Protein AF-A0A4P9ZP23-F1 (afdb_monomer_lite)

Structure (mmCIF, N/CA/C/O backbone):
data_AF-A0A4P9ZP23-F1
#
_entry.id   AF-A0A4P9ZP23-F1
#
loop_
_atom_site.group_PDB
_atom_site.id
_atom_site.type_symbol
_atom_site.label_atom_id
_atom_site.label_alt_id
_atom_site.label_comp_id
_atom_site.label_asym_id
_atom_site.label_entity_id
_atom_site.label_seq_id
_atom_site.pdbx_PDB_ins_code
_atom_site.Cartn_x
_atom_site.Cartn_y
_atom_site.Cartn_z
_atom_site.occupancy
_atom_site.B_iso_or_equiv
_atom_site.auth_seq_id
_atom_site.auth_comp_id
_atom_site.auth_asym_id
_atom_site.auth_atom_id
_atom_site.pdbx_PDB_model_num
ATOM 1 N N . MET A 1 1 ? -0.151 2.166 -35.317 1.00 49.06 1 MET A N 1
ATOM 2 C CA . MET A 1 1 ? 0.280 0.904 -34.679 1.00 49.06 1 MET A CA 1
ATOM 3 C C . MET A 1 1 ? 0.695 1.248 -33.259 1.00 49.06 1 MET A C 1
ATOM 5 O O . MET A 1 1 ? 1.544 2.114 -33.100 1.00 49.06 1 MET A O 1
ATOM 9 N N . SER A 1 2 ? 0.025 0.701 -32.246 1.00 57.31 2 SER A N 1
ATOM 10 C CA . SER A 1 2 ? 0.282 1.043 -30.839 1.00 57.31 2 SER A CA 1
ATOM 11 C C . SER A 1 2 ? 1.579 0.386 -30.358 1.00 57.31 2 SER A C 1
ATOM 13 O O . SER A 1 2 ? 1.797 -0.791 -30.635 1.00 57.31 2 SER A O 1
ATOM 15 N N . ASN A 1 3 ? 2.439 1.134 -29.662 1.00 66.81 3 ASN A N 1
ATOM 16 C CA . ASN A 1 3 ? 3.693 0.623 -29.105 1.00 66.81 3 ASN A CA 1
ATOM 17 C C . ASN A 1 3 ? 3.392 -0.350 -27.938 1.00 66.81 3 ASN A C 1
ATOM 19 O O . ASN A 1 3 ? 2.775 0.082 -26.962 1.00 66.81 3 ASN A O 1
ATOM 23 N N . PRO A 1 4 ? 3.796 -1.633 -28.000 1.00 62.31 4 PRO A N 1
ATOM 24 C CA . PRO A 1 4 ? 3.518 -2.612 -26.945 1.00 62.31 4 PRO A CA 1
ATOM 25 C C . PRO A 1 4 ? 4.116 -2.233 -25.581 1.00 62.31 4 PRO A C 1
ATOM 27 O O . PRO A 1 4 ? 3.495 -2.522 -24.562 1.00 62.31 4 PRO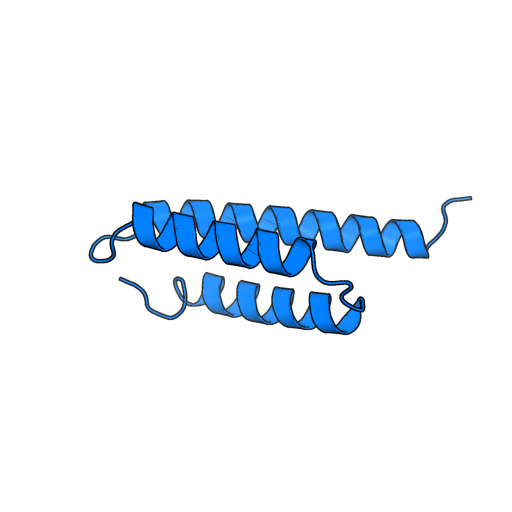 A O 1
ATOM 30 N N . ALA A 1 5 ? 5.244 -1.514 -25.547 1.00 63.56 5 ALA A N 1
ATOM 31 C CA . ALA A 1 5 ? 5.830 -1.016 -24.298 1.00 63.56 5 ALA A CA 1
ATOM 32 C C . ALA A 1 5 ? 4.918 0.013 -23.602 1.00 63.56 5 ALA A C 1
ATOM 34 O O . ALA A 1 5 ? 4.691 -0.058 -22.398 1.00 63.56 5 ALA A O 1
ATOM 35 N N . ALA A 1 6 ? 4.286 0.901 -24.378 1.00 62.47 6 ALA A N 1
ATOM 36 C CA . ALA A 1 6 ? 3.345 1.890 -23.848 1.00 62.47 6 ALA A CA 1
ATOM 37 C C . ALA A 1 6 ? 2.050 1.247 -23.311 1.00 62.47 6 ALA A C 1
ATOM 39 O O . ALA A 1 6 ? 1.419 1.778 -22.399 1.00 62.47 6 ALA A O 1
ATOM 40 N N . LEU A 1 7 ? 1.648 0.091 -23.857 1.00 65.12 7 LEU A N 1
AT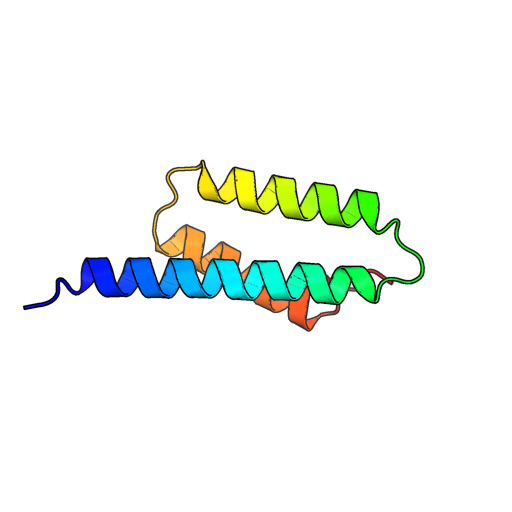OM 41 C CA . LEU A 1 7 ? 0.507 -0.680 -23.350 1.00 65.12 7 LEU A CA 1
ATOM 42 C C . LEU A 1 7 ? 0.839 -1.396 -22.028 1.00 65.12 7 LEU A C 1
ATOM 44 O O . LEU A 1 7 ? -0.021 -1.462 -21.147 1.00 65.12 7 LEU A O 1
ATOM 48 N N . GLY A 1 8 ? 2.074 -1.889 -21.875 1.00 70.25 8 GLY A N 1
ATOM 49 C CA . GLY A 1 8 ? 2.582 -2.468 -20.625 1.00 70.25 8 GLY A CA 1
ATOM 50 C C . GLY A 1 8 ? 2.621 -1.445 -19.489 1.00 70.25 8 GLY A C 1
ATOM 51 O O . GLY A 1 8 ? 2.012 -1.659 -18.438 1.00 70.25 8 GLY A O 1
ATOM 52 N N . GLU A 1 9 ? 3.207 -0.274 -19.746 1.00 68.19 9 GLU A N 1
ATOM 53 C CA . GLU A 1 9 ? 3.263 0.831 -18.780 1.00 68.19 9 GLU A CA 1
ATOM 54 C C . GLU A 1 9 ? 1.869 1.326 -18.365 1.00 68.19 9 GLU A C 1
ATOM 56 O O . GLU A 1 9 ? 1.604 1.527 -17.176 1.00 68.19 9 GLU A O 1
ATOM 61 N N . LEU A 1 10 ? 0.940 1.473 -19.319 1.00 74.06 10 LEU A N 1
ATOM 62 C CA . LEU A 1 10 ? -0.435 1.889 -19.028 1.00 74.06 10 LEU A CA 1
ATOM 63 C C . LEU A 1 10 ? -1.158 0.867 -18.139 1.00 74.06 10 LEU A C 1
ATOM 65 O O . LEU A 1 10 ? -1.838 1.244 -17.181 1.00 74.06 10 LEU A O 1
ATOM 69 N N . SER A 1 11 ? -0.991 -0.425 -18.430 1.00 81.00 11 SER A N 1
ATOM 70 C CA . SER A 1 11 ? -1.550 -1.520 -17.629 1.00 81.00 11 SER A CA 1
ATOM 71 C C . SER A 1 11 ? -1.023 -1.486 -16.191 1.00 81.00 11 SER A C 1
ATOM 73 O O . SER A 1 11 ? -1.797 -1.572 -15.231 1.00 81.00 11 SER A O 1
ATOM 75 N N . LEU A 1 12 ? 0.282 -1.269 -16.024 1.00 80.56 12 LEU A N 1
ATOM 76 C CA . LEU A 1 12 ? 0.925 -1.174 -14.717 1.00 80.56 12 LEU A CA 1
ATOM 77 C C . LEU A 1 12 ? 0.420 0.033 -13.920 1.00 80.56 12 LEU A C 1
ATOM 79 O O . LEU A 1 12 ? 0.071 -0.094 -12.747 1.00 80.56 12 LEU A O 1
ATOM 83 N N . HIS A 1 13 ? 0.288 1.187 -14.573 1.00 82.81 13 HIS A N 1
ATOM 84 C CA . HIS A 1 13 ? -0.222 2.404 -13.948 1.00 82.81 13 HIS A CA 1
ATOM 85 C C . HIS A 1 13 ? -1.672 2.236 -13.468 1.00 82.81 13 HIS A C 1
ATOM 87 O O . HIS A 1 13 ? -2.016 2.600 -12.339 1.00 82.81 13 HIS A O 1
ATOM 93 N N . ILE A 1 14 ? -2.524 1.613 -14.290 1.00 87.50 14 ILE A N 1
ATOM 94 C CA . ILE A 1 14 ? -3.911 1.300 -13.929 1.00 87.50 14 ILE A CA 1
ATOM 95 C C . ILE A 1 14 ? -3.953 0.367 -12.714 1.00 87.50 14 ILE A C 1
ATOM 97 O O . ILE A 1 14 ? -4.743 0.609 -11.795 1.00 87.50 14 ILE A O 1
ATOM 101 N N . ARG A 1 15 ? -3.108 -0.670 -12.673 1.00 89.25 15 ARG A N 1
ATOM 102 C CA . ARG A 1 15 ? -3.024 -1.592 -11.528 1.00 89.25 15 ARG A CA 1
ATOM 103 C C . ARG A 1 15 ? -2.607 -0.875 -10.247 1.00 89.25 15 ARG A C 1
ATOM 105 O O . ARG A 1 15 ? -3.269 -1.055 -9.226 1.00 89.25 15 ARG A O 1
ATOM 112 N N . THR A 1 16 ? -1.605 0.001 -10.306 1.00 89.62 16 THR A N 1
ATOM 113 C CA . THR A 1 16 ? -1.174 0.824 -9.163 1.00 89.62 16 THR A CA 1
ATOM 114 C C . THR A 1 16 ? -2.322 1.669 -8.608 1.00 89.62 16 THR A C 1
ATOM 116 O O . THR A 1 16 ? -2.556 1.688 -7.399 1.00 89.62 16 THR A O 1
ATOM 119 N N . LEU A 1 17 ? -3.098 2.324 -9.479 1.00 90.88 17 LEU A N 1
ATOM 120 C CA . LEU A 1 17 ? -4.246 3.138 -9.065 1.00 90.88 17 LEU A CA 1
ATOM 121 C C . LEU A 1 17 ? -5.371 2.300 -8.439 1.00 90.88 17 LEU A C 1
ATOM 123 O O . LEU A 1 17 ? -5.994 2.730 -7.462 1.00 90.88 17 LEU A O 1
ATOM 127 N N . HIS A 1 18 ? -5.638 1.108 -8.979 1.00 93.62 18 HIS A N 1
ATOM 128 C CA . HIS A 1 18 ? -6.620 0.183 -8.409 1.00 93.62 18 HIS A CA 1
ATOM 129 C C . HIS A 1 18 ? -6.188 -0.314 -7.033 1.00 93.62 18 HIS A C 1
ATOM 131 O O . HIS A 1 18 ? -6.999 -0.308 -6.104 1.00 93.62 18 HIS A O 1
ATOM 137 N N . LEU A 1 19 ? -4.913 -0.671 -6.884 1.00 94.44 19 LEU A N 1
ATOM 138 C CA . LEU A 1 19 ? -4.356 -1.105 -5.614 1.00 94.44 19 LEU A CA 1
ATOM 139 C C . LEU A 1 19 ? -4.443 0.011 -4.569 1.00 94.44 19 LEU A C 1
ATOM 141 O O . LEU A 1 19 ? -4.995 -0.206 -3.492 1.00 94.44 19 LEU A O 1
ATOM 145 N N . TYR A 1 20 ? -4.020 1.231 -4.915 1.00 94.75 20 TYR A N 1
ATOM 146 C CA . TYR A 1 20 ? -4.133 2.394 -4.032 1.00 94.75 20 TYR A CA 1
ATOM 147 C C . TYR A 1 20 ? -5.581 2.628 -3.579 1.00 94.75 20 TYR A C 1
ATOM 149 O O . TYR A 1 20 ? -5.858 2.751 -2.385 1.00 94.75 20 TYR A O 1
ATOM 157 N N . ARG A 1 21 ? -6.545 2.601 -4.513 1.00 95.69 21 ARG A N 1
ATOM 158 C CA . ARG A 1 21 ? -7.980 2.686 -4.185 1.00 95.69 21 ARG A CA 1
ATOM 159 C C . ARG A 1 21 ? -8.442 1.563 -3.254 1.00 95.69 21 ARG A C 1
ATOM 161 O O . ARG A 1 21 ? -9.275 1.818 -2.384 1.00 95.69 21 ARG A O 1
ATOM 168 N N . GLY A 1 22 ? -7.923 0.350 -3.427 1.00 95.56 22 GLY A N 1
ATOM 169 C CA . GLY A 1 22 ? -8.178 -0.789 -2.548 1.00 95.56 22 GLY A CA 1
ATOM 170 C C . GLY A 1 22 ? -7.742 -0.516 -1.109 1.00 95.56 22 GLY A C 1
ATOM 171 O O . GLY A 1 22 ? -8.554 -0.634 -0.192 1.00 95.56 22 GLY A O 1
ATOM 172 N N . TYR A 1 23 ? -6.513 -0.032 -0.919 1.00 96.06 23 TYR A N 1
ATOM 173 C CA . TYR A 1 23 ? -6.006 0.371 0.397 1.00 96.06 23 TYR A CA 1
ATOM 174 C C . TYR A 1 23 ? -6.867 1.462 1.040 1.00 96.06 23 TYR A C 1
ATOM 176 O O . TYR A 1 23 ? -7.251 1.335 2.200 1.00 96.06 23 TYR A O 1
AT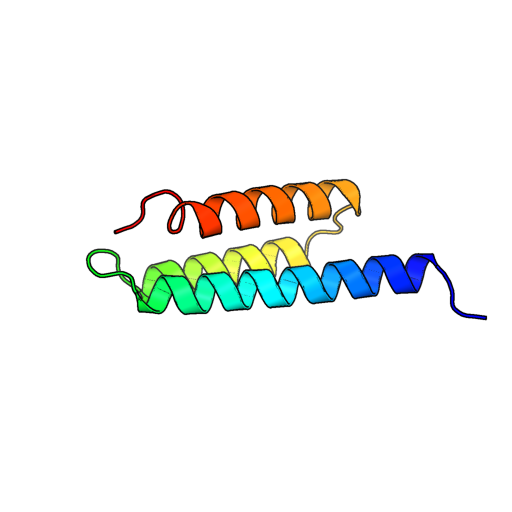OM 184 N N . LEU A 1 24 ? -7.245 2.504 0.288 1.00 95.19 24 LEU A N 1
ATOM 185 C CA . LEU A 1 24 ? -8.113 3.570 0.804 1.00 95.19 24 LEU A CA 1
ATOM 186 C C . LEU A 1 24 ? -9.468 3.045 1.294 1.00 95.19 24 LEU A C 1
ATOM 188 O O . LEU A 1 24 ? -10.028 3.576 2.253 1.00 95.19 24 LEU A O 1
ATOM 192 N N . ARG A 1 25 ? -10.019 2.016 0.642 1.00 95.38 25 ARG A N 1
ATOM 193 C CA . ARG A 1 25 ? -11.264 1.370 1.079 1.00 95.38 25 ARG A CA 1
ATOM 194 C C . ARG A 1 25 ? -11.048 0.523 2.329 1.00 95.38 25 ARG A C 1
ATOM 196 O O . ARG A 1 25 ? -11.859 0.628 3.243 1.00 95.38 25 ARG A O 1
ATOM 203 N N . ALA A 1 26 ? -9.966 -0.252 2.389 1.00 94.12 26 ALA A N 1
ATOM 204 C CA . ALA A 1 26 ? -9.630 -1.069 3.554 1.00 94.12 26 ALA A CA 1
ATOM 205 C C . ALA A 1 26 ? -9.389 -0.211 4.808 1.00 94.12 26 ALA A C 1
ATOM 207 O O . ALA A 1 26 ? -9.928 -0.511 5.867 1.00 94.12 26 ALA A O 1
ATOM 208 N N . ILE A 1 27 ? -8.691 0.923 4.675 1.00 94.69 27 ILE A N 1
ATOM 209 C CA . ILE A 1 27 ? -8.437 1.858 5.786 1.00 94.69 27 ILE A CA 1
ATOM 210 C C . ILE A 1 27 ? -9.738 2.361 6.425 1.00 94.69 27 ILE A C 1
ATOM 212 O O . ILE A 1 27 ? -9.812 2.517 7.642 1.00 94.69 27 ILE A O 1
ATOM 216 N N . LYS A 1 28 ? -10.792 2.587 5.630 1.00 92.81 28 LYS A N 1
ATOM 217 C CA . LYS A 1 28 ? -12.100 3.016 6.157 1.00 92.81 28 LYS A CA 1
ATOM 218 C C . LYS A 1 28 ? -12.752 1.966 7.060 1.00 92.81 28 LYS A C 1
ATOM 220 O O . LYS A 1 28 ? -13.590 2.335 7.876 1.00 92.81 28 LYS A O 1
ATOM 225 N N . GLN A 1 29 ? -12.384 0.695 6.905 1.00 91.69 29 GLN A N 1
ATOM 226 C CA . GLN A 1 29 ? -12.920 -0.424 7.681 1.00 91.69 29 GLN A CA 1
ATOM 227 C C . GLN A 1 29 ? -12.129 -0.701 8.968 1.00 91.69 29 GLN A C 1
ATOM 229 O O . GLN A 1 29 ? -12.604 -1.470 9.801 1.00 91.69 29 GLN A O 1
ATOM 234 N N . LEU A 1 30 ? -10.961 -0.071 9.158 1.00 91.81 30 LEU A N 1
ATOM 235 C CA . LEU A 1 30 ? -10.147 -0.237 10.365 1.00 91.81 30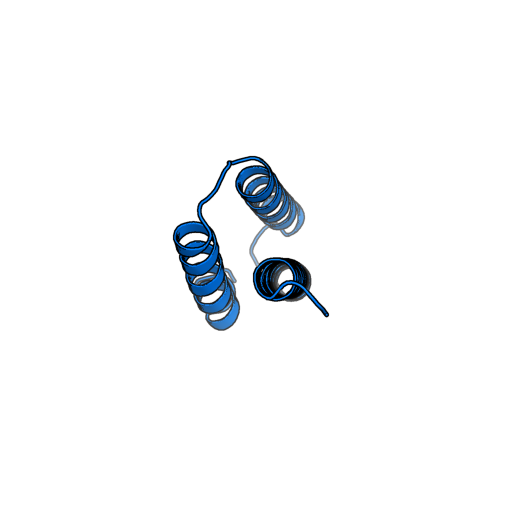 LEU A CA 1
ATOM 236 C C . LEU A 1 30 ? -10.895 0.258 11.605 1.00 91.81 30 LEU A C 1
ATOM 238 O O . LEU A 1 30 ? -11.520 1.332 11.593 1.00 91.81 30 LEU A O 1
ATOM 242 N N . LYS A 1 31 ? -10.817 -0.524 12.681 1.00 90.56 31 LYS A N 1
ATOM 243 C CA . LYS A 1 31 ? -11.509 -0.257 13.945 1.00 90.56 31 LYS A CA 1
ATOM 244 C C . LYS A 1 31 ? -10.559 0.175 15.050 1.00 90.56 31 LYS A C 1
ATOM 246 O O . LYS A 1 31 ? -10.932 1.055 15.820 1.00 90.56 31 LYS A O 1
ATOM 251 N N . TYR A 1 32 ? -9.374 -0.423 15.125 1.00 90.38 32 TYR A N 1
ATOM 252 C CA . TYR A 1 32 ? -8.465 -0.226 16.258 1.00 90.38 32 TYR A CA 1
ATOM 253 C C . TYR A 1 32 ? -7.251 0.630 15.898 1.00 90.38 32 TYR A C 1
ATOM 255 O O . TYR A 1 32 ? -6.724 1.351 16.742 1.00 90.38 32 TYR A O 1
ATOM 263 N N . SER A 1 33 ? -6.832 0.588 14.637 1.00 91.75 33 SER A N 1
ATOM 264 C CA . SER A 1 33 ? -5.722 1.392 14.124 1.00 91.75 33 SER A CA 1
ATOM 265 C C . SER A 1 33 ? -6.137 2.840 13.809 1.00 91.75 33 SER A C 1
ATOM 267 O O . SER A 1 33 ? -7.230 3.086 13.290 1.00 91.75 33 SER A O 1
ATOM 269 N N . ASP A 1 34 ? -5.244 3.813 14.041 1.00 92.75 34 ASP A N 1
ATOM 270 C CA . ASP A 1 34 ? -5.465 5.211 13.636 1.00 92.75 34 ASP A CA 1
ATOM 271 C C . ASP A 1 34 ? -5.503 5.329 12.103 1.00 92.75 34 ASP A C 1
ATOM 273 O O . ASP A 1 34 ? -4.485 5.250 11.408 1.00 92.75 34 ASP A O 1
ATOM 277 N N . ARG A 1 35 ? -6.704 5.565 11.571 1.00 94.69 35 ARG A N 1
ATOM 278 C CA . ARG A 1 35 ? -6.960 5.661 10.130 1.00 94.69 35 ARG A CA 1
ATOM 279 C C . ARG A 1 35 ? -6.166 6.776 9.459 1.00 94.69 35 ARG A C 1
ATOM 281 O O . ARG A 1 35 ? -5.731 6.591 8.325 1.00 94.69 35 ARG A O 1
ATOM 288 N N . ASN A 1 36 ? -5.978 7.916 10.124 1.00 94.62 36 ASN A N 1
ATOM 289 C CA . ASN A 1 36 ? -5.266 9.058 9.551 1.00 94.62 36 ASN A CA 1
ATOM 290 C C . ASN A 1 36 ? -3.775 8.754 9.438 1.00 94.62 36 ASN A C 1
ATOM 292 O O . ASN A 1 36 ? -3.159 9.040 8.406 1.00 94.62 36 ASN A O 1
ATOM 296 N N . TYR A 1 37 ? -3.216 8.117 10.469 1.00 94.75 37 TYR A N 1
ATOM 297 C CA . TYR A 1 37 ? -1.839 7.647 10.445 1.00 94.75 37 TYR A CA 1
ATOM 298 C C . TYR A 1 37 ? -1.624 6.612 9.335 1.00 94.75 37 TYR A C 1
ATOM 300 O O . TYR A 1 37 ? -0.766 6.808 8.472 1.00 94.75 37 TYR A O 1
ATOM 308 N N . VAL A 1 38 ? -2.445 5.554 9.289 1.00 94.25 38 VAL A N 1
ATOM 309 C CA . VAL A 1 38 ? -2.328 4.492 8.272 1.00 94.25 38 VAL A CA 1
ATOM 310 C C . VAL A 1 38 ? -2.486 5.069 6.863 1.00 94.25 38 VAL A C 1
ATOM 312 O O . VAL A 1 38 ? -1.687 4.768 5.977 1.00 94.25 38 VAL A O 1
ATOM 315 N N . HIS A 1 39 ? -3.458 5.960 6.656 1.00 95.38 39 HIS A N 1
ATOM 316 C CA . HIS A 1 39 ? -3.644 6.660 5.387 1.00 95.38 39 HIS A CA 1
ATOM 317 C C . HIS A 1 39 ? -2.407 7.462 4.968 1.00 95.38 39 HIS A C 1
ATOM 319 O O . HIS A 1 39 ? -1.969 7.359 3.822 1.00 95.38 39 HIS A O 1
ATOM 325 N N . SER A 1 40 ? -1.817 8.225 5.892 1.00 96.56 40 SER A N 1
ATOM 326 C CA . SER A 1 40 ? -0.599 8.997 5.630 1.00 96.56 40 SER A CA 1
ATOM 327 C C . SER A 1 40 ? 0.566 8.091 5.223 1.00 96.56 40 SER A C 1
ATOM 329 O O . SER A 1 40 ? 1.240 8.367 4.231 1.00 96.56 40 SER A O 1
ATOM 331 N N . ARG A 1 41 ? 0.758 6.962 5.920 1.00 94.81 41 ARG A N 1
ATOM 332 C CA . ARG A 1 41 ? 1.817 5.989 5.607 1.00 94.81 41 ARG A CA 1
ATOM 333 C C . ARG A 1 41 ? 1.627 5.342 4.239 1.00 94.81 41 ARG A C 1
ATOM 335 O O . ARG A 1 41 ? 2.581 5.275 3.471 1.00 94.81 41 ARG A O 1
ATOM 342 N N . VAL A 1 42 ? 0.402 4.938 3.900 1.00 93.81 42 VAL A N 1
ATOM 343 C CA . VAL A 1 42 ? 0.091 4.391 2.570 1.00 93.81 42 VAL A CA 1
ATOM 344 C C . VAL A 1 42 ? 0.351 5.433 1.483 1.00 93.81 42 VAL A C 1
ATOM 346 O O . VAL A 1 42 ? 1.001 5.128 0.487 1.00 93.81 42 VAL A O 1
ATOM 349 N N . LYS A 1 43 ? -0.088 6.682 1.675 1.00 94.50 43 LYS A N 1
ATOM 350 C CA . LYS A 1 43 ? 0.175 7.767 0.721 1.00 94.50 43 LYS A CA 1
ATOM 351 C C . LYS A 1 43 ? 1.677 7.992 0.515 1.00 94.50 43 LYS A C 1
ATOM 353 O O . LYS A 1 43 ? 2.111 8.087 -0.630 1.00 94.50 43 LYS A O 1
ATOM 358 N N . GLN A 1 44 ? 2.453 8.062 1.598 1.00 94.06 44 GLN A N 1
ATOM 359 C CA . GLN A 1 44 ? 3.909 8.234 1.541 1.00 94.06 44 GLN A CA 1
ATOM 360 C C . GLN A 1 44 ? 4.578 7.107 0.752 1.00 94.06 44 GLN A C 1
ATOM 362 O O . GLN A 1 44 ? 5.439 7.378 -0.078 1.00 94.06 44 GLN A O 1
ATOM 367 N N . GLU A 1 45 ? 4.153 5.862 0.962 1.00 91.50 45 GLU A N 1
ATOM 368 C CA . GLU A 1 45 ? 4.758 4.711 0.293 1.00 91.50 45 GLU A CA 1
ATOM 369 C C . GLU A 1 45 ? 4.471 4.695 -1.214 1.00 91.50 45 GLU A C 1
ATOM 371 O O . GLU A 1 45 ? 5.387 4.517 -2.014 1.00 91.50 45 GLU A O 1
ATOM 376 N N . PHE A 1 46 ? 3.233 4.981 -1.629 1.00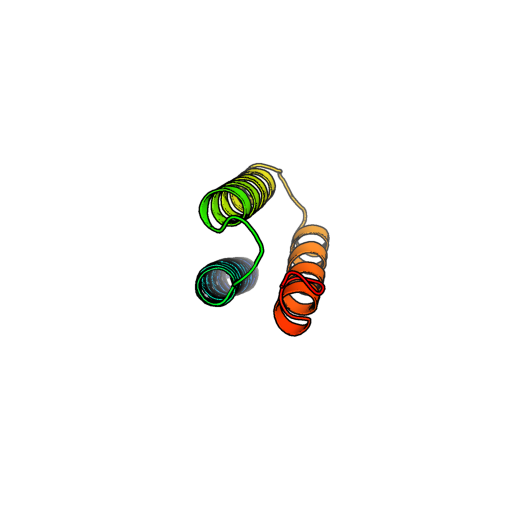 90.88 46 PHE A N 1
ATOM 377 C CA . PHE A 1 46 ? 2.899 5.097 -3.054 1.00 90.88 46 PHE A CA 1
ATOM 378 C C . PHE A 1 46 ? 3.607 6.284 -3.725 1.00 90.88 46 PHE A C 1
ATOM 380 O O . PHE A 1 46 ? 4.030 6.172 -4.874 1.00 90.88 46 PHE A O 1
ATOM 387 N N . GLN A 1 47 ? 3.777 7.408 -3.020 1.00 89.94 47 GLN A N 1
ATOM 388 C CA . GLN A 1 47 ? 4.560 8.542 -3.522 1.00 89.94 47 GLN A CA 1
ATOM 389 C C . GLN A 1 47 ? 6.041 8.183 -3.675 1.00 89.94 47 GLN A C 1
ATOM 391 O O . GLN A 1 47 ? 6.627 8.486 -4.710 1.00 89.94 47 GLN A O 1
ATOM 396 N N . ARG A 1 48 ? 6.626 7.502 -2.683 1.00 87.38 48 ARG A N 1
ATOM 397 C CA . ARG A 1 48 ? 8.013 7.024 -2.719 1.00 87.38 48 ARG A CA 1
ATOM 398 C C . ARG A 1 48 ? 8.239 6.092 -3.909 1.00 87.38 48 ARG A C 1
ATOM 400 O O . ARG A 1 48 ? 9.181 6.293 -4.664 1.00 87.38 48 ARG A O 1
ATOM 407 N N . LEU A 1 49 ? 7.353 5.116 -4.107 1.00 82.38 49 LEU A N 1
ATOM 408 C CA . LEU A 1 49 ? 7.438 4.169 -5.222 1.00 82.38 49 LEU A CA 1
ATOM 409 C C . LEU A 1 49 ? 7.249 4.843 -6.588 1.00 82.38 49 LEU A C 1
ATOM 411 O O . LEU A 1 49 ? 7.901 4.450 -7.546 1.00 82.38 49 LEU A O 1
ATOM 415 N N . GLY A 1 50 ? 6.412 5.880 -6.683 1.00 78.06 50 GLY A N 1
ATOM 416 C CA . GLY A 1 50 ? 6.242 6.653 -7.918 1.00 78.06 50 GLY A CA 1
ATOM 417 C C . GLY A 1 50 ? 7.414 7.583 -8.262 1.00 78.06 50 GLY A C 1
ATOM 418 O O . GLY A 1 50 ? 7.491 8.057 -9.390 1.00 78.06 50 GLY A O 1
ATOM 419 N N . GLN A 1 51 ? 8.304 7.867 -7.306 1.00 78.75 51 GLN A N 1
ATOM 420 C CA . GLN A 1 51 ? 9.473 8.739 -7.491 1.00 78.75 51 GLN A CA 1
ATOM 421 C C . GLN A 1 51 ? 10.767 7.971 -7.766 1.00 78.75 51 GLN A C 1
ATOM 423 O O . GLN A 1 51 ? 11.714 8.545 -8.299 1.00 78.75 51 GLN A O 1
ATOM 428 N N . ILE A 1 52 ? 10.836 6.695 -7.383 1.00 70.75 52 ILE A N 1
ATOM 429 C CA . ILE A 1 52 ? 12.019 5.869 -7.613 1.00 70.75 52 ILE A CA 1
ATOM 430 C C . ILE A 1 52 ? 11.972 5.371 -9.061 1.00 70.75 52 ILE A C 1
ATOM 432 O O . ILE A 1 52 ? 10.970 4.757 -9.440 1.00 70.75 52 ILE A O 1
ATOM 436 N N . PRO A 1 53 ? 13.031 5.585 -9.870 1.00 63.84 53 PRO A N 1
ATOM 437 C CA . PRO A 1 53 ? 13.192 4.898 -11.144 1.00 63.84 53 PRO A CA 1
ATOM 438 C C . PRO A 1 53 ? 13.248 3.403 -10.847 1.00 63.84 53 PRO A C 1
ATOM 440 O O . PRO A 1 53 ? 14.254 2.878 -10.376 1.00 63.84 53 PRO A O 1
ATOM 443 N N . THR A 1 54 ? 12.110 2.751 -11.015 1.00 67.31 54 THR A N 1
ATOM 444 C CA . THR A 1 54 ? 11.919 1.356 -10.654 1.00 67.31 54 THR A CA 1
ATOM 445 C C . THR A 1 54 ? 11.779 0.609 -11.964 1.00 67.31 54 THR A C 1
ATOM 447 O O . THR A 1 54 ? 10.921 0.965 -12.772 1.00 67.31 54 THR A O 1
ATOM 450 N N . ASP A 1 55 ? 12.633 -0.384 -12.203 1.00 77.25 55 ASP A N 1
ATOM 451 C CA . ASP A 1 55 ? 12.419 -1.283 -13.332 1.00 77.25 55 ASP A CA 1
ATOM 452 C C . ASP A 1 55 ? 11.038 -1.959 -13.223 1.00 77.25 55 ASP A C 1
ATOM 454 O O . ASP A 1 55 ? 10.465 -2.102 -12.135 1.00 77.25 55 ASP A O 1
ATOM 458 N N . GLU A 1 56 ? 10.472 -2.327 -14.373 1.00 72.94 56 GLU A N 1
ATOM 459 C CA . GLU A 1 56 ? 9.116 -2.881 -14.466 1.00 72.94 56 GLU A CA 1
ATOM 460 C C . GLU A 1 56 ? 8.937 -4.121 -13.569 1.00 72.94 56 GLU A C 1
ATOM 462 O O . GLU A 1 56 ? 7.893 -4.292 -12.932 1.00 72.94 56 GLU A O 1
ATOM 467 N N . ASP A 1 57 ? 9.989 -4.933 -13.429 1.00 78.94 57 ASP A N 1
ATOM 468 C CA . ASP A 1 57 ? 10.007 -6.133 -12.592 1.00 78.94 57 ASP A CA 1
ATOM 469 C C . ASP A 1 57 ? 9.891 -5.812 -11.097 1.00 78.94 57 ASP A C 1
ATOM 471 O O . ASP A 1 57 ? 9.146 -6.468 -10.359 1.00 78.94 57 ASP A O 1
ATOM 475 N N . THR A 1 58 ? 10.607 -4.796 -10.627 1.00 81.88 58 THR A N 1
ATOM 476 C CA . THR A 1 58 ? 10.608 -4.368 -9.227 1.00 81.88 58 THR A CA 1
ATOM 477 C C . THR A 1 58 ? 9.284 -3.706 -8.865 1.00 81.88 58 THR A C 1
ATOM 479 O O . THR A 1 58 ? 8.707 -4.016 -7.817 1.00 81.88 58 THR A O 1
ATOM 482 N N . LEU A 1 59 ? 8.724 -2.882 -9.757 1.00 81.75 59 LEU A N 1
ATOM 483 C CA . LEU A 1 59 ? 7.384 -2.327 -9.564 1.00 81.75 59 LEU A CA 1
ATOM 484 C C . LEU A 1 59 ? 6.331 -3.447 -9.565 1.00 81.75 59 LEU A C 1
ATOM 486 O O . LEU A 1 59 ? 5.453 -3.475 -8.702 1.00 81.75 59 LEU A O 1
ATOM 490 N N . GLY A 1 60 ? 6.469 -4.433 -10.454 1.00 84.56 60 GLY A N 1
ATOM 491 C CA . GLY A 1 60 ? 5.632 -5.630 -10.478 1.00 84.56 60 GLY A CA 1
ATOM 492 C C . GLY A 1 60 ? 5.673 -6.435 -9.172 1.00 84.56 60 GLY A C 1
ATOM 493 O O . GLY A 1 60 ? 4.626 -6.896 -8.707 1.00 84.56 60 GLY A O 1
ATOM 494 N N . LYS A 1 61 ? 6.848 -6.582 -8.541 1.00 87.75 61 LYS A N 1
ATOM 495 C CA . LYS A 1 61 ? 6.994 -7.226 -7.220 1.00 87.75 61 LYS A CA 1
ATOM 496 C C . LYS A 1 61 ? 6.285 -6.435 -6.123 1.00 87.75 61 LYS A C 1
ATOM 498 O O . LYS A 1 61 ? 5.487 -7.016 -5.391 1.00 87.75 61 LYS A O 1
ATOM 503 N N . HIS A 1 62 ? 6.497 -5.119 -6.059 1.00 87.88 62 HIS A N 1
ATOM 504 C CA . HIS A 1 62 ? 5.818 -4.258 -5.087 1.00 87.88 62 HIS A CA 1
ATOM 505 C C . HIS A 1 62 ? 4.294 -4.302 -5.228 1.00 87.88 62 HIS A C 1
ATOM 507 O O . HIS A 1 62 ? 3.586 -4.357 -4.222 1.00 87.88 62 HIS A O 1
ATOM 513 N N . LEU A 1 63 ? 3.782 -4.342 -6.461 1.00 89.31 63 LEU A N 1
ATOM 514 C CA . LEU A 1 63 ? 2.350 -4.502 -6.704 1.00 89.31 63 LEU A CA 1
ATOM 515 C C . LEU A 1 63 ? 1.830 -5.851 -6.204 1.00 89.31 63 LEU A C 1
ATOM 517 O O . LEU A 1 63 ? 0.820 -5.871 -5.507 1.00 89.31 63 LEU A O 1
ATOM 521 N N . LYS A 1 64 ? 2.527 -6.960 -6.486 1.00 91.25 64 LYS A N 1
ATOM 522 C CA . LYS A 1 64 ? 2.144 -8.293 -5.979 1.00 91.25 64 LYS A CA 1
ATOM 523 C C . LYS A 1 64 ? 2.144 -8.351 -4.450 1.00 91.25 64 LYS A C 1
ATOM 525 O O . LYS A 1 64 ? 1.225 -8.909 -3.851 1.00 91.25 64 LYS A O 1
ATOM 530 N N . ASP A 1 65 ? 3.150 -7.764 -3.809 1.00 91.06 65 ASP A N 1
ATOM 531 C CA . ASP A 1 65 ? 3.219 -7.704 -2.348 1.00 91.06 65 ASP A CA 1
ATOM 532 C C . ASP A 1 65 ? 2.093 -6.856 -1.755 1.00 91.06 65 ASP A C 1
ATOM 534 O O . ASP A 1 65 ? 1.467 -7.262 -0.772 1.00 91.06 65 ASP A O 1
ATOM 538 N N . GLY A 1 66 ? 1.785 -5.716 -2.373 1.00 92.25 66 GLY A N 1
ATOM 539 C CA . GLY A 1 66 ? 0.672 -4.877 -1.950 1.00 92.25 66 GLY A CA 1
ATOM 540 C C . GLY A 1 66 ? -0.692 -5.544 -2.162 1.00 92.25 66 GLY A C 1
ATOM 541 O O . GLY A 1 66 ? -1.554 -5.466 -1.289 1.00 92.25 66 GLY A O 1
ATOM 542 N N . GLU A 1 67 ? -0.890 -6.258 -3.274 1.00 93.81 67 GLU A N 1
ATOM 543 C CA . GLU A 1 67 ? -2.091 -7.070 -3.528 1.00 93.81 67 GLU A CA 1
ATOM 544 C C . GLU A 1 67 ? -2.268 -8.136 -2.434 1.00 93.81 67 GLU A C 1
ATOM 546 O O . GLU A 1 67 ? -3.360 -8.285 -1.881 1.00 93.81 67 GLU A O 1
ATOM 551 N N . ARG A 1 68 ? -1.180 -8.820 -2.050 1.00 93.56 68 ARG A N 1
ATOM 552 C CA . ARG A 1 68 ? -1.178 -9.810 -0.963 1.00 93.56 68 ARG A CA 1
ATOM 553 C C . ARG A 1 68 ? -1.503 -9.188 0.397 1.00 93.56 68 ARG A C 1
ATOM 555 O O . ARG A 1 68 ? -2.292 -9.755 1.150 1.00 93.56 68 ARG A O 1
ATOM 562 N N . LEU A 1 69 ? -0.919 -8.036 0.727 1.00 92.56 69 LEU A N 1
ATOM 563 C CA . LEU A 1 69 ? -1.224 -7.320 1.970 1.00 92.56 69 LEU A CA 1
ATOM 564 C C . LEU A 1 69 ? -2.693 -6.903 2.025 1.00 92.56 69 LEU A C 1
ATOM 566 O O . LEU A 1 69 ? -3.348 -7.116 3.044 1.00 92.56 69 LEU A O 1
ATOM 570 N N . LEU A 1 70 ? -3.216 -6.345 0.932 1.00 92.62 70 LEU A N 1
ATOM 571 C CA . LEU A 1 70 ? -4.610 -5.927 0.840 1.00 92.62 70 LEU A CA 1
ATOM 572 C C . LEU A 1 70 ? -5.571 -7.113 0.992 1.00 92.62 70 LEU A C 1
ATOM 574 O O . LEU A 1 70 ? -6.540 -7.003 1.740 1.00 92.62 70 LEU A O 1
ATOM 578 N N . ALA A 1 71 ? -5.282 -8.244 0.339 1.00 91.69 71 ALA A N 1
ATOM 579 C CA . ALA A 1 71 ? -6.064 -9.474 0.471 1.00 91.69 71 ALA A CA 1
ATOM 580 C C . ALA A 1 71 ? -6.087 -10.005 1.916 1.00 91.69 71 ALA A C 1
ATOM 582 O O . ALA A 1 71 ? -7.090 -10.556 2.360 1.00 91.69 71 ALA A O 1
ATOM 583 N N . ASN A 1 72 ? -5.011 -9.771 2.671 1.00 90.94 72 ASN A N 1
ATOM 584 C CA . ASN A 1 72 ? -4.864 -10.180 4.066 1.00 90.94 72 ASN A CA 1
ATOM 585 C C . ASN A 1 72 ? -5.261 -9.075 5.066 1.00 90.94 72 ASN A C 1
ATOM 587 O O . ASN A 1 72 ? -4.631 -8.951 6.115 1.00 90.94 72 ASN A O 1
ATOM 591 N N . ASN A 1 73 ? -6.265 -8.244 4.755 1.00 85.75 73 ASN A N 1
ATOM 592 C CA . ASN A 1 73 ? -6.713 -7.131 5.610 1.00 85.75 73 ASN A CA 1
ATOM 593 C C . ASN A 1 73 ? -5.555 -6.229 6.070 1.00 85.75 73 ASN A C 1
ATOM 595 O O . ASN A 1 73 ? -5.338 -6.013 7.261 1.00 85.75 73 ASN A O 1
ATOM 599 N N . LEU A 1 74 ? -4.766 -5.744 5.109 1.00 88.38 74 LEU A N 1
ATOM 600 C CA . LEU A 1 74 ? -3.570 -4.931 5.351 1.00 88.38 74 LEU A CA 1
ATOM 601 C C . LEU A 1 74 ? -2.520 -5.643 6.231 1.00 88.38 74 LEU A C 1
ATOM 603 O O . LEU A 1 74 ? -1.808 -5.002 6.998 1.00 88.38 74 LEU A O 1
ATOM 607 N N . GLY A 1 75 ? -2.411 -6.971 6.121 1.00 85.06 75 GLY A N 1
ATOM 608 C CA . GLY A 1 75 ? -1.484 -7.776 6.925 1.00 85.06 75 GLY A CA 1
ATOM 609 C C . GLY A 1 75 ? -1.958 -8.024 8.360 1.00 85.06 75 GLY A C 1
ATOM 610 O O . GLY A 1 75 ? -1.130 -8.175 9.253 1.00 85.06 75 GLY A O 1
ATOM 611 N N . GLY A 1 76 ? -3.274 -8.059 8.584 1.00 84.44 76 GLY A N 1
ATOM 612 C CA . GLY A 1 76 ? -3.865 -8.268 9.908 1.00 84.44 76 GLY A CA 1
ATOM 613 C C . GLY A 1 76 ? -3.980 -6.999 10.754 1.00 84.44 76 GLY A C 1
ATOM 614 O O . GLY A 1 76 ? -4.138 -7.099 11.968 1.00 84.44 76 GLY A O 1
ATOM 615 N N . LEU A 1 77 ? -3.914 -5.814 10.138 1.00 81.62 77 LEU A N 1
ATOM 616 C CA . LEU A 1 77 ? -4.272 -4.568 10.817 1.00 81.62 77 LEU A CA 1
ATOM 617 C C . LEU A 1 77 ? -5.779 -4.586 11.116 1.00 81.62 77 LEU A C 1
ATOM 619 O O . LEU A 1 77 ? -6.601 -4.693 10.204 1.00 81.62 77 LEU A O 1
ATOM 623 N N . LEU A 1 78 ? -6.121 -4.500 12.404 1.00 65.88 78 LEU A N 1
ATOM 624 C CA . LEU A 1 78 ? -7.495 -4.478 12.915 1.00 65.88 78 LEU A CA 1
ATOM 625 C C . LEU A 1 78 ? -8.002 -3.033 13.098 1.00 65.88 78 LEU A C 1
ATOM 627 O O . LEU A 1 78 ? -7.218 -2.123 13.468 1.00 65.88 78 LEU A O 1
#

Sequence (78 aa):
MSNPAALGELSLHIRTLHLYRGYLRAIKQLKYSDRNYVHSRVKQEFQRLGQIPTD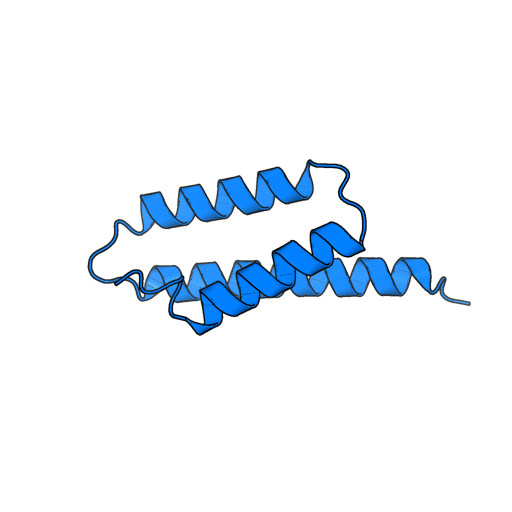EDTLGKHLKDGERLLANNLGGLL

Secondary structure (DSSP, 8-state):
---HHHHHHHHHHHHHHHHHHHHHHHHHH-SSS-HHHHHHHHHHHHHHHHHS---HHHHHHHHHHHHHHHHTHHHH--

pLDDT: mean 85.17, std 11.09, range [49.06, 96.56]

Radius of gyration: 14.04 Å; chains: 1; bounding box: 26×19×51 Å

Foldseek 3Di:
DDDVVVVLVVVLVVLLVVLLVLQLVLLVVADPDDSVVSNVVSVVVSVVLVPDPAPSVRSVVVSVVSVVCSVCSNVPRD

Organism: NCBI:txid215637

InterPro domains:
  IPR008011 Complex 1 LYR protein domain [PF05347] (15-70)